Protein AF-A0A0G4AWG6-F1 (afdb_monomer_lite)

Foldseek 3Di:
DDPPPLPFDDDDPPDDTFRQNLLLCLQLCQQQVQFQFDEPPGSPDPPRPLQAAQQLVLLVQLVVVVVVPDPFSFGGSNGDTNVLSVVLCVVVVPDSRDRSHPVVVVVSVVVLLVVLCLVCVLVVVDDLLSSQLSVLVRRLQGFNSDDPPRQFGPPVVVVRGGHPDGPVSSSVSSVSRNDGD

Structure (mmCIF, N/CA/C/O backbone):
data_AF-A0A0G4AWG6-F1
#
_entry.id   AF-A0A0G4AWG6-F1
#
loop_
_atom_site.group_PDB
_atom_site.id
_atom_site.type_symbol
_atom_site.label_atom_id
_atom_site.label_alt_id
_atom_site.label_comp_id
_atom_site.label_asym_id
_atom_site.label_entity_id
_atom_site.label_seq_id
_atom_site.pdbx_PDB_ins_code
_atom_site.Cartn_x
_atom_site.Cartn_y
_atom_site.Cartn_z
_atom_site.occupancy
_atom_site.B_iso_or_equiv
_atom_site.auth_seq_id
_atom_site.auth_comp_id
_atom_site.auth_asym_id
_atom_site.auth_atom_id
_atom_site.pdbx_PDB_model_num
ATOM 1 N N . MET A 1 1 ? -22.325 19.197 -11.270 1.00 32.84 1 MET A N 1
ATOM 2 C CA . MET A 1 1 ? -22.575 18.210 -10.201 1.00 32.84 1 MET A CA 1
ATOM 3 C C . MET A 1 1 ? -21.403 17.245 -10.211 1.00 32.84 1 MET A C 1
ATOM 5 O O . MET A 1 1 ? -21.339 16.394 -11.086 1.00 32.84 1 MET A O 1
ATOM 9 N N . VAL A 1 2 ? -20.393 17.491 -9.375 1.00 29.20 2 VAL A N 1
ATOM 10 C CA . VAL A 1 2 ? -19.188 16.651 -9.330 1.00 29.20 2 VAL A CA 1
ATOM 11 C C . VAL A 1 2 ? -19.571 15.398 -8.559 1.00 29.20 2 VAL A C 1
ATOM 13 O O . VAL A 1 2 ? -19.893 15.486 -7.379 1.00 29.20 2 VAL A O 1
ATOM 16 N N . ILE A 1 3 ? -19.620 14.253 -9.237 1.00 34.78 3 ILE A N 1
ATOM 17 C CA . ILE A 1 3 ? -19.775 12.969 -8.560 1.00 34.78 3 ILE A CA 1
ATOM 18 C C . ILE A 1 3 ? -18.472 12.749 -7.796 1.00 34.78 3 ILE A C 1
ATOM 20 O O . ILE A 1 3 ? -17.443 12.418 -8.381 1.00 34.78 3 ILE A O 1
ATOM 24 N N . VAL A 1 4 ? -18.504 13.020 -6.496 1.00 38.19 4 VAL A N 1
ATOM 25 C CA . VAL A 1 4 ? -17.413 12.694 -5.586 1.00 38.19 4 VAL A CA 1
ATOM 26 C C . VAL A 1 4 ? -17.461 11.179 -5.405 1.00 38.19 4 VAL A C 1
ATOM 28 O O . VAL A 1 4 ? -18.188 10.667 -4.560 1.00 38.19 4 VAL A O 1
ATOM 31 N N . PHE A 1 5 ? -16.739 10.435 -6.244 1.00 44.91 5 PHE A N 1
ATOM 32 C CA . PHE A 1 5 ? -16.447 9.028 -5.973 1.00 44.91 5 PHE A CA 1
ATOM 33 C C . PHE A 1 5 ? -15.425 8.969 -4.830 1.00 44.91 5 PHE A C 1
ATOM 35 O O . PHE A 1 5 ? -14.256 8.660 -5.037 1.00 44.91 5 PHE A O 1
ATOM 42 N N . SER A 1 6 ? -15.850 9.300 -3.609 1.00 56.03 6 SER A N 1
ATOM 43 C CA . SER A 1 6 ? -15.123 8.893 -2.408 1.00 56.03 6 SER A CA 1
ATOM 44 C C . SER A 1 6 ? -15.249 7.378 -2.357 1.00 56.03 6 SER A C 1
ATOM 46 O O . SER A 1 6 ? -16.306 6.880 -1.998 1.00 56.03 6 SER A O 1
ATOM 48 N N . PHE A 1 7 ? -14.235 6.671 -2.859 1.00 58.25 7 PHE A N 1
ATOM 49 C CA . PHE A 1 7 ? -14.204 5.227 -3.112 1.00 58.25 7 PHE A CA 1
ATOM 50 C C . PHE A 1 7 ? -15.087 4.423 -2.144 1.00 58.25 7 PHE A C 1
ATOM 52 O O . PHE A 1 7 ? -14.709 4.181 -0.998 1.00 58.25 7 PHE A O 1
ATOM 59 N N . ILE A 1 8 ? -16.285 4.062 -2.619 1.00 56.94 8 ILE A N 1
ATOM 60 C CA . ILE A 1 8 ? -17.238 3.223 -1.894 1.00 56.94 8 ILE A CA 1
ATOM 61 C C . ILE A 1 8 ? -16.809 1.777 -2.107 1.00 56.94 8 ILE A C 1
ATOM 63 O O . ILE A 1 8 ? -16.794 1.294 -3.242 1.00 56.94 8 ILE A O 1
ATOM 67 N N . LEU A 1 9 ? -16.496 1.073 -1.024 1.00 57.91 9 LEU A N 1
ATOM 68 C CA . LEU A 1 9 ? -16.423 -0.383 -1.056 1.00 57.91 9 LEU A CA 1
ATOM 69 C C . LEU A 1 9 ? -17.841 -0.972 -0.925 1.00 57.91 9 LEU A C 1
ATOM 71 O O . LEU A 1 9 ? -18.673 -0.444 -0.190 1.00 57.91 9 LEU A O 1
ATOM 75 N N . ILE A 1 10 ? -18.113 -2.037 -1.687 1.00 53.16 10 ILE A N 1
ATOM 76 C CA . ILE A 1 10 ? -19.432 -2.669 -1.886 1.00 53.16 10 ILE A CA 1
ATOM 77 C C . ILE A 1 10 ? -20.200 -2.869 -0.566 1.00 53.16 10 ILE A C 1
ATOM 79 O O . ILE A 1 10 ? -19.628 -3.326 0.422 1.00 53.16 10 ILE A O 1
ATOM 83 N N . LYS A 1 11 ? -21.514 -2.582 -0.613 1.00 49.97 11 LYS A N 1
ATOM 84 C CA . LYS A 1 11 ? -22.524 -2.798 0.439 1.00 49.97 11 LYS A CA 1
ATOM 85 C C . LYS A 1 11 ? -22.227 -4.032 1.298 1.00 49.97 11 LYS A C 1
ATOM 87 O O . LYS A 1 11 ? -22.367 -5.163 0.836 1.00 49.97 11 LYS A O 1
ATOM 92 N N . VAL A 1 12 ? -21.903 -3.811 2.567 1.00 47.25 12 VAL A N 1
ATOM 93 C CA . VAL A 1 12 ? -21.943 -4.860 3.591 1.00 47.25 12 VAL A CA 1
ATOM 94 C C . VAL A 1 12 ? -23.348 -4.829 4.196 1.00 47.25 12 VAL A C 1
ATOM 96 O O . VAL A 1 12 ? -23.740 -3.811 4.757 1.00 47.25 12 VAL A O 1
ATOM 99 N N . ASN A 1 13 ? -24.124 -5.901 3.988 1.00 51.62 13 ASN A N 1
ATOM 100 C CA . ASN A 1 13 ? -25.527 -6.063 4.406 1.00 51.62 13 ASN A CA 1
ATOM 101 C C . ASN A 1 13 ? -26.412 -4.820 4.152 1.00 51.62 13 ASN A C 1
ATOM 103 O O . ASN A 1 13 ? -26.694 -3.999 5.020 1.00 51.62 13 ASN A O 1
ATOM 107 N N . ASP A 1 14 ? -26.824 -4.710 2.892 1.00 55.09 14 ASP A N 1
ATOM 108 C CA . ASP A 1 14 ? -27.840 -3.850 2.278 1.00 55.09 14 ASP A CA 1
ATOM 109 C C . ASP A 1 14 ? -27.833 -2.319 2.436 1.00 55.09 14 ASP A C 1
ATOM 111 O O . ASP A 1 14 ? -28.307 -1.691 1.487 1.00 55.09 14 ASP A O 1
ATOM 115 N N . ASN A 1 15 ? -27.242 -1.673 3.456 1.00 54.22 15 ASN A N 1
ATOM 116 C CA . ASN A 1 15 ? -27.431 -0.212 3.641 1.00 54.22 15 ASN A CA 1
ATOM 117 C C . ASN A 1 15 ? -26.235 0.636 4.144 1.00 54.22 15 ASN A C 1
ATOM 119 O O . ASN A 1 15 ? -26.439 1.817 4.418 1.00 54.22 15 ASN A O 1
ATOM 123 N N . LYS A 1 16 ? -24.997 0.124 4.255 1.00 58.88 16 LYS A N 1
ATOM 124 C CA . LYS A 1 16 ? -23.847 0.941 4.715 1.00 58.88 16 LYS A CA 1
ATOM 125 C C . LYS A 1 16 ? -22.837 1.228 3.596 1.00 58.88 16 LYS A C 1
ATOM 127 O O . LYS A 1 16 ? -22.251 0.296 3.047 1.00 58.88 16 LYS A O 1
ATOM 132 N N . ASN A 1 17 ? -22.616 2.509 3.285 1.00 66.94 17 ASN A N 1
ATOM 133 C CA . ASN A 1 17 ? -21.502 2.954 2.441 1.00 66.94 17 ASN A CA 1
ATOM 134 C C . ASN A 1 17 ? -20.217 2.989 3.279 1.00 66.94 17 ASN A C 1
ATOM 136 O O . ASN A 1 17 ? -20.226 3.504 4.396 1.00 66.94 17 ASN A O 1
ATOM 140 N N . ILE A 1 18 ? -19.121 2.447 2.748 1.00 73.19 18 ILE A N 1
ATOM 141 C CA . ILE A 1 18 ? -17.797 2.508 3.379 1.00 73.19 18 ILE A CA 1
ATOM 142 C C . ILE A 1 18 ? -16.921 3.416 2.527 1.00 73.19 18 ILE A C 1
ATOM 144 O O . ILE A 1 18 ? -16.615 3.066 1.388 1.00 73.19 18 ILE A O 1
ATOM 148 N N . TYR A 1 19 ? -16.502 4.549 3.081 1.00 83.94 19 TYR A N 1
ATOM 149 C CA . TYR A 1 19 ? -15.629 5.501 2.403 1.00 83.94 19 TYR A CA 1
ATOM 150 C C . TYR A 1 19 ? -14.175 5.258 2.810 1.00 83.94 19 TYR A C 1
ATOM 152 O O . TYR A 1 19 ? -13.790 5.537 3.940 1.00 83.94 19 TYR A O 1
ATOM 160 N N . THR A 1 20 ? -13.350 4.738 1.899 1.00 90.25 20 THR A N 1
ATOM 161 C CA . THR A 1 20 ? -11.943 4.399 2.205 1.00 90.25 20 THR A CA 1
ATOM 162 C C . THR A 1 20 ? -10.949 5.503 1.847 1.00 90.25 20 THR A C 1
ATOM 164 O O . THR A 1 20 ? -9.749 5.338 2.064 1.00 90.25 20 THR A O 1
ATOM 167 N N . ALA A 1 21 ? -11.420 6.612 1.269 1.00 89.69 21 ALA A N 1
ATOM 168 C CA . ALA A 1 21 ? -10.570 7.653 0.694 1.00 89.69 21 ALA A CA 1
ATOM 169 C C . ALA A 1 21 ? -9.581 8.252 1.712 1.00 89.69 21 ALA A C 1
ATOM 171 O O . ALA A 1 21 ? -8.399 8.374 1.397 1.00 89.69 21 ALA A O 1
ATOM 172 N N . ASP A 1 22 ? -10.032 8.544 2.934 1.00 91.88 22 ASP A N 1
ATOM 173 C CA . ASP A 1 22 ? -9.204 9.167 3.977 1.00 91.88 22 ASP A CA 1
ATOM 174 C C . ASP A 1 22 ? -8.091 8.233 4.475 1.00 91.88 22 ASP A C 1
ATOM 176 O O . ASP A 1 22 ? -6.929 8.641 4.606 1.00 91.88 22 ASP A O 1
ATOM 180 N N . LEU A 1 23 ? -8.421 6.951 4.678 1.00 95.56 23 LEU A N 1
ATOM 181 C CA . LEU A 1 23 ? -7.437 5.932 5.044 1.00 95.56 23 LEU A CA 1
ATOM 182 C C . LEU A 1 23 ? -6.405 5.731 3.936 1.00 95.56 23 LEU A C 1
ATOM 184 O O . LEU A 1 23 ? -5.201 5.732 4.192 1.00 95.56 23 LEU A O 1
ATOM 188 N N . LEU A 1 24 ? -6.862 5.625 2.690 1.00 96.00 24 LEU A N 1
ATOM 189 C CA . LEU A 1 24 ? -5.971 5.498 1.544 1.00 96.00 24 LEU A CA 1
ATOM 190 C C . LEU A 1 24 ? -5.081 6.732 1.359 1.00 96.00 24 LEU A C 1
ATOM 192 O O . LEU A 1 24 ? -3.908 6.574 1.037 1.00 96.00 24 LEU A O 1
ATOM 196 N N . ALA A 1 25 ? -5.594 7.942 1.590 1.00 96.00 25 ALA A N 1
ATOM 197 C CA . ALA A 1 25 ? -4.799 9.167 1.537 1.00 96.00 25 ALA A CA 1
ATOM 198 C C . ALA A 1 25 ? -3.728 9.200 2.637 1.00 96.00 25 ALA A C 1
ATOM 200 O O . ALA A 1 25 ? -2.588 9.582 2.377 1.00 96.00 25 ALA A O 1
ATOM 201 N N . THR A 1 26 ? -4.066 8.737 3.843 1.00 97.38 26 THR A N 1
ATOM 202 C CA . THR A 1 26 ? -3.120 8.619 4.961 1.00 97.38 26 THR A CA 1
ATOM 203 C C . THR A 1 26 ? -1.985 7.647 4.628 1.00 97.38 26 THR A C 1
ATOM 205 O O . THR A 1 26 ? -0.817 7.992 4.795 1.00 97.38 26 THR A O 1
ATOM 208 N N . ILE A 1 27 ? -2.312 6.465 4.094 1.00 98.12 27 ILE A N 1
ATOM 209 C CA . ILE A 1 27 ? -1.324 5.463 3.658 1.00 98.12 27 ILE A CA 1
ATOM 210 C C . ILE A 1 27 ? -0.454 6.026 2.526 1.00 98.12 27 ILE A C 1
ATOM 212 O O . ILE A 1 27 ? 0.772 6.038 2.622 1.00 98.12 27 ILE A O 1
ATOM 216 N N . ALA A 1 28 ? -1.078 6.559 1.474 1.00 97.69 28 ALA A N 1
ATOM 217 C CA . ALA A 1 28 ? -0.383 7.107 0.312 1.00 97.69 28 ALA A CA 1
ATOM 218 C C . ALA A 1 28 ? 0.584 8.239 0.681 1.00 97.69 28 ALA A C 1
ATOM 220 O O . ALA A 1 28 ? 1.677 8.340 0.117 1.00 97.69 28 ALA A O 1
ATOM 221 N N . LYS A 1 29 ? 0.212 9.084 1.651 1.00 97.31 29 LYS A N 1
ATOM 222 C CA . LYS A 1 29 ? 1.057 10.186 2.110 1.00 97.31 29 LYS A CA 1
ATOM 223 C C . LYS A 1 29 ? 2.401 9.691 2.636 1.00 97.31 29 LYS A C 1
ATOM 225 O O . LYS A 1 29 ? 3.424 10.298 2.320 1.00 97.31 29 LYS A O 1
ATOM 230 N N . VAL A 1 30 ? 2.409 8.609 3.412 1.00 97.06 30 VAL A N 1
ATOM 231 C CA . VAL A 1 30 ? 3.637 8.095 4.030 1.00 97.06 30 VAL A CA 1
ATOM 232 C C . VAL A 1 30 ? 4.392 7.090 3.173 1.00 97.06 30 VAL A C 1
ATOM 234 O O . VAL A 1 30 ? 5.614 7.012 3.293 1.00 97.06 30 VAL A O 1
ATOM 237 N N . GLU A 1 31 ? 3.705 6.376 2.285 1.00 96.81 31 GLU A N 1
ATOM 238 C CA . GLU A 1 31 ? 4.323 5.411 1.371 1.00 96.81 31 GLU A CA 1
ATOM 239 C C . GLU A 1 31 ? 4.981 6.096 0.166 1.00 96.81 31 GLU A C 1
ATOM 241 O O . GLU A 1 31 ? 6.115 5.783 -0.193 1.00 96.81 31 GLU A O 1
ATOM 246 N N . SER A 1 32 ? 4.308 7.078 -0.440 1.00 97.50 32 SER A N 1
ATOM 247 C CA . SER A 1 32 ? 4.712 7.640 -1.738 1.00 97.50 32 SER A CA 1
ATOM 248 C C . SER A 1 32 ? 4.621 9.162 -1.840 1.00 97.50 32 SER A C 1
ATOM 250 O O . SER A 1 32 ? 4.859 9.708 -2.914 1.00 97.50 32 SER A O 1
ATOM 252 N N . ASN A 1 33 ? 4.253 9.865 -0.762 1.00 96.38 33 ASN A N 1
ATOM 253 C CA . ASN A 1 33 ? 3.868 11.277 -0.823 1.00 96.38 33 ASN A CA 1
ATOM 254 C C . ASN A 1 33 ? 2.767 11.536 -1.874 1.00 96.38 33 ASN A C 1
ATOM 256 O O . ASN A 1 33 ? 2.818 12.514 -2.617 1.00 96.38 33 ASN A O 1
ATOM 260 N N . ASP A 1 34 ? 1.772 10.646 -1.916 1.00 96.94 34 ASP A N 1
ATOM 261 C CA . ASP A 1 34 ? 0.601 10.721 -2.801 1.00 96.94 34 ASP A CA 1
ATOM 262 C C . ASP A 1 34 ? 0.881 10.518 -4.304 1.00 96.94 34 ASP A C 1
ATOM 264 O O . ASP A 1 34 ? 0.033 10.779 -5.160 1.00 96.94 34 ASP A O 1
ATOM 268 N N . ASN A 1 35 ? 2.071 10.029 -4.655 1.00 98.56 35 ASN A N 1
ATOM 269 C CA . ASN A 1 35 ? 2.508 9.941 -6.041 1.00 98.56 35 ASN A CA 1
ATOM 270 C C . ASN A 1 35 ? 2.223 8.565 -6.670 1.00 98.56 35 ASN A C 1
ATOM 272 O O . ASN A 1 35 ? 2.899 7.577 -6.389 1.00 98.56 35 ASN A O 1
ATOM 276 N N . TYR A 1 36 ? 1.292 8.525 -7.627 1.00 98.75 36 TYR A N 1
ATOM 277 C CA . TYR A 1 36 ? 0.959 7.330 -8.425 1.00 98.75 36 TYR A CA 1
ATOM 278 C C . TYR A 1 36 ? 2.083 6.808 -9.323 1.00 98.75 36 TYR A C 1
ATOM 280 O O . TYR A 1 36 ? 1.964 5.709 -9.863 1.00 98.75 36 TYR A O 1
ATOM 288 N N . ASN A 1 37 ? 3.155 7.578 -9.487 1.00 98.75 37 ASN A N 1
ATOM 289 C CA . ASN A 1 37 ? 4.340 7.185 -10.231 1.00 98.75 37 ASN A CA 1
ATOM 290 C C . ASN A 1 37 ? 5.557 6.944 -9.325 1.00 98.75 37 ASN A C 1
ATOM 292 O O . ASN A 1 37 ? 6.649 6.715 -9.835 1.00 98.75 37 ASN A O 1
ATOM 296 N N . ALA A 1 38 ? 5.416 6.992 -7.998 1.00 98.75 38 ALA A N 1
ATOM 297 C CA . ALA A 1 38 ? 6.524 6.691 -7.096 1.00 98.75 38 ALA A CA 1
ATOM 298 C C . ALA A 1 38 ? 7.062 5.273 -7.316 1.00 98.75 38 ALA A C 1
ATOM 300 O O . ALA A 1 38 ? 6.325 4.360 -7.684 1.00 98.75 38 ALA A O 1
ATOM 301 N N . TYR A 1 39 ? 8.337 5.071 -7.016 1.00 98.56 39 TYR A N 1
ATOM 302 C CA . TYR A 1 39 ? 8.916 3.741 -6.861 1.00 98.56 39 TYR A CA 1
ATOM 303 C C . TYR A 1 39 ? 9.886 3.735 -5.681 1.00 98.56 39 TYR A C 1
ATOM 305 O O . TYR A 1 39 ? 10.244 4.795 -5.155 1.00 98.56 39 TYR A O 1
ATOM 313 N N . PHE A 1 40 ? 10.298 2.546 -5.253 1.00 97.50 40 PHE A N 1
ATOM 314 C CA . PHE A 1 40 ? 11.222 2.372 -4.142 1.00 97.50 40 PHE A CA 1
ATOM 315 C C . PHE A 1 40 ? 12.487 3.232 -4.310 1.00 97.50 40 PHE A C 1
ATOM 317 O O . PHE A 1 40 ? 13.180 3.174 -5.324 1.00 97.50 40 PHE A O 1
ATOM 324 N N . GLY A 1 41 ? 12.784 4.053 -3.301 1.00 95.62 41 GLY A N 1
ATOM 325 C CA . GLY A 1 41 ? 13.914 4.989 -3.320 1.00 95.62 41 GLY A CA 1
ATOM 326 C C . GLY A 1 41 ? 13.652 6.318 -4.043 1.00 95.62 41 GLY A C 1
ATOM 327 O O . GLY A 1 41 ? 14.506 7.199 -3.989 1.00 95.62 41 GLY A O 1
ATOM 328 N N . ASN A 1 42 ? 12.486 6.517 -4.672 1.00 97.50 42 ASN A N 1
ATOM 329 C CA . ASN A 1 42 ? 12.139 7.764 -5.359 1.00 97.50 42 ASN A CA 1
ATOM 330 C C . ASN A 1 42 ? 10.631 8.085 -5.298 1.00 97.50 42 ASN A C 1
ATOM 332 O O . ASN A 1 42 ? 9.888 7.944 -6.275 1.00 97.50 42 ASN A O 1
ATOM 336 N N . ALA A 1 43 ? 10.177 8.581 -4.144 1.00 96.06 43 ALA A N 1
ATOM 337 C CA . ALA A 1 43 ? 8.785 8.996 -3.937 1.00 96.06 43 ALA A CA 1
ATOM 338 C C . ALA A 1 43 ? 8.359 10.181 -4.829 1.00 96.06 43 ALA A C 1
ATOM 340 O O . ALA A 1 43 ? 7.187 10.317 -5.167 1.00 96.06 43 ALA A O 1
ATOM 341 N N . SER A 1 44 ? 9.302 11.019 -5.267 1.00 96.81 44 SER A N 1
ATOM 342 C CA . SER A 1 44 ? 9.034 12.193 -6.112 1.00 96.81 44 SER A CA 1
ATOM 343 C C . SER A 1 44 ? 9.159 11.907 -7.613 1.00 96.81 44 SER A C 1
ATOM 345 O O . SER A 1 44 ? 9.187 12.849 -8.405 1.00 96.81 44 SER A O 1
ATOM 347 N N . ASN A 1 45 ? 9.260 10.636 -8.024 1.00 98.31 45 ASN A N 1
ATOM 348 C CA . ASN A 1 45 ? 9.447 10.281 -9.428 1.00 98.31 45 ASN A CA 1
ATOM 349 C C . ASN A 1 45 ? 8.354 10.879 -10.330 1.00 98.31 45 ASN A C 1
ATOM 351 O O . ASN A 1 45 ? 7.159 10.702 -10.099 1.00 98.31 45 ASN A O 1
ATOM 355 N N . SER A 1 46 ? 8.791 11.523 -11.406 1.00 97.00 46 SER A N 1
ATOM 356 C CA . SER A 1 46 ? 7.941 12.036 -12.482 1.00 97.00 46 SER A CA 1
ATOM 357 C C . SER A 1 46 ? 8.397 11.573 -13.868 1.00 97.00 46 SER A C 1
ATOM 359 O O . SER A 1 46 ? 7.748 11.892 -14.860 1.00 97.00 46 SER A O 1
ATOM 361 N N . GLN A 1 47 ? 9.508 10.832 -13.946 1.00 97.94 47 GLN A N 1
ATOM 362 C CA . GLN A 1 47 ? 10.114 10.406 -15.207 1.00 97.94 47 GLN A CA 1
ATOM 363 C C . GLN A 1 47 ? 9.483 9.110 -15.713 1.00 97.94 47 GLN A C 1
ATOM 365 O O . GLN A 1 47 ? 9.113 9.011 -16.880 1.00 97.94 47 GLN A O 1
ATOM 370 N N . ILE A 1 48 ? 9.333 8.121 -14.828 1.00 98.19 48 ILE A N 1
ATOM 371 C CA . ILE A 1 48 ? 8.684 6.850 -15.164 1.00 98.19 48 ILE A CA 1
ATOM 372 C C . ILE A 1 48 ? 7.182 6.998 -14.933 1.00 98.19 48 ILE A C 1
ATOM 374 O O . ILE A 1 48 ? 6.744 7.165 -13.797 1.00 98.19 48 ILE A O 1
ATOM 378 N N . LEU A 1 49 ? 6.397 6.955 -16.006 1.00 98.50 49 LEU A N 1
ATOM 379 C CA . LEU A 1 49 ? 4.948 7.160 -15.964 1.00 98.50 49 LEU A CA 1
ATOM 380 C C . LEU A 1 49 ? 4.201 5.826 -15.839 1.00 98.50 49 LEU A C 1
ATOM 382 O O . LEU A 1 49 ? 3.527 5.399 -16.776 1.00 98.50 49 LEU A O 1
ATOM 386 N N . PHE A 1 50 ? 4.304 5.175 -14.678 1.00 98.75 50 PHE A N 1
ATOM 387 C CA . PHE A 1 50 ? 3.575 3.938 -14.367 1.00 98.75 50 PHE A CA 1
ATOM 388 C C . PHE A 1 50 ? 2.065 4.057 -14.615 1.00 98.75 50 PHE A C 1
ATOM 390 O O . PHE A 1 50 ? 1.453 3.113 -15.103 1.00 98.75 50 PHE A O 1
ATOM 397 N N . THR A 1 51 ? 1.473 5.235 -14.382 1.00 98.69 51 THR A N 1
ATOM 398 C CA . THR A 1 51 ? 0.047 5.508 -14.647 1.00 98.69 51 THR A CA 1
ATOM 399 C C . THR A 1 51 ? -0.378 5.368 -16.107 1.00 98.69 51 THR A C 1
ATOM 401 O O . THR A 1 51 ? -1.570 5.409 -16.393 1.00 98.69 51 THR A O 1
ATOM 404 N N . SER A 1 52 ? 0.579 5.254 -17.024 1.00 98.62 52 SER A N 1
ATOM 405 C CA . SER A 1 52 ? 0.345 5.098 -18.460 1.00 98.62 52 SER A CA 1
ATOM 406 C C . SER A 1 52 ? 0.787 3.726 -18.979 1.00 98.62 52 SER A C 1
ATOM 408 O O . SER A 1 52 ? 0.682 3.470 -20.176 1.00 98.62 52 SER A O 1
ATOM 410 N N . MET A 1 53 ? 1.302 2.853 -18.109 1.00 98.69 53 MET A N 1
ATOM 411 C CA . MET A 1 53 ? 1.821 1.542 -18.488 1.00 98.69 53 MET A CA 1
ATOM 412 C C . MET A 1 53 ? 0.748 0.459 -18.336 1.00 98.69 53 MET A C 1
ATOM 414 O O . MET A 1 53 ? 0.030 0.448 -17.334 1.00 98.69 53 MET A O 1
ATOM 418 N N . PRO A 1 54 ? 0.655 -0.493 -19.276 1.00 98.75 54 PRO A N 1
ATOM 419 C CA . PRO A 1 54 ? 0.012 -1.777 -19.026 1.00 98.75 54 PRO A CA 1
ATOM 420 C C . PRO A 1 54 ? 0.608 -2.469 -17.794 1.00 98.75 54 PRO A C 1
ATOM 422 O O . PRO A 1 54 ? 1.820 -2.421 -17.583 1.00 98.75 54 PRO A O 1
ATOM 425 N N . ILE A 1 55 ? -0.207 -3.176 -17.008 1.00 98.50 55 ILE A N 1
ATOM 426 C CA . ILE A 1 55 ? 0.267 -3.898 -15.813 1.00 98.50 55 ILE A CA 1
ATOM 427 C C . ILE A 1 55 ? 1.423 -4.851 -16.125 1.00 98.50 55 ILE A C 1
ATOM 429 O O . ILE A 1 55 ? 2.374 -4.918 -15.351 1.00 98.50 55 ILE A O 1
ATOM 433 N N . LYS A 1 56 ? 1.370 -5.578 -17.247 1.00 98.69 56 LYS A N 1
ATOM 434 C CA . LYS A 1 56 ? 2.475 -6.463 -17.659 1.00 98.69 56 LYS A CA 1
ATOM 435 C C . LYS A 1 56 ? 3.817 -5.732 -17.750 1.00 98.69 56 LYS A C 1
ATOM 437 O O . LYS A 1 56 ? 4.837 -6.311 -17.393 1.00 98.69 56 LYS A O 1
ATOM 442 N N . ASP A 1 57 ? 3.807 -4.471 -18.175 1.00 98.88 57 ASP A N 1
ATOM 443 C CA . ASP A 1 57 ? 5.017 -3.670 -18.347 1.00 98.88 57 ASP A CA 1
ATOM 444 C C . ASP A 1 57 ? 5.482 -3.105 -16.998 1.00 98.88 57 ASP A C 1
ATOM 446 O O . ASP A 1 57 ? 6.682 -3.034 -16.745 1.00 98.88 57 ASP A O 1
ATOM 450 N N . VAL A 1 58 ? 4.549 -2.789 -16.089 1.00 98.88 58 VAL A N 1
ATOM 451 C CA . VAL A 1 58 ? 4.871 -2.454 -14.689 1.00 98.88 58 VAL A CA 1
ATOM 452 C C . VAL A 1 58 ? 5.551 -3.635 -13.994 1.00 98.88 58 VAL A C 1
ATOM 454 O O . VAL A 1 58 ? 6.604 -3.456 -13.391 1.00 98.88 58 VAL A O 1
ATOM 457 N N . LEU 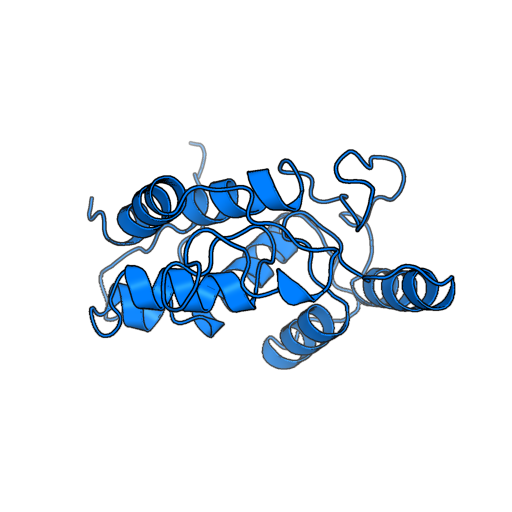A 1 59 ? 4.997 -4.843 -14.122 1.00 98.88 59 LEU A N 1
ATOM 458 C CA . LEU A 1 59 ? 5.574 -6.069 -13.557 1.00 98.88 59 LEU A CA 1
ATOM 459 C C . LEU A 1 59 ? 6.959 -6.371 -14.150 1.00 98.88 59 LEU A C 1
ATOM 461 O O . LEU A 1 59 ? 7.899 -6.655 -13.415 1.00 98.88 59 LEU A O 1
ATOM 465 N N . ALA A 1 60 ? 7.117 -6.240 -15.470 1.00 98.81 60 ALA A N 1
ATOM 466 C CA . ALA A 1 60 ? 8.418 -6.410 -16.117 1.00 98.81 60 ALA A CA 1
ATOM 467 C C . ALA A 1 60 ? 9.448 -5.374 -15.631 1.00 98.81 60 ALA A C 1
ATOM 469 O O . ALA A 1 60 ? 10.616 -5.706 -15.428 1.00 98.81 60 ALA A O 1
ATOM 470 N N . TRP A 1 61 ? 9.021 -4.127 -15.405 1.00 98.75 61 TRP A N 1
ATOM 471 C CA . TRP A 1 61 ? 9.874 -3.098 -14.814 1.00 98.75 61 TRP A CA 1
ATOM 472 C C . TRP A 1 61 ? 10.282 -3.455 -13.381 1.00 98.75 61 TRP A C 1
ATOM 474 O O . TRP A 1 61 ? 11.446 -3.298 -13.024 1.00 98.75 61 TRP A O 1
ATOM 484 N N . GLN A 1 62 ? 9.351 -3.961 -12.567 1.00 98.81 62 GLN A N 1
ATOM 485 C CA . GLN A 1 62 ? 9.623 -4.397 -11.196 1.00 98.81 62 GLN A CA 1
ATOM 486 C C . GLN A 1 62 ? 10.656 -5.531 -11.141 1.00 98.81 62 GLN A C 1
ATOM 488 O O . GLN A 1 62 ? 11.574 -5.473 -10.317 1.00 98.81 62 GLN A O 1
ATOM 493 N N . ASP A 1 63 ? 10.534 -6.516 -12.037 1.00 98.56 63 ASP A N 1
ATOM 494 C CA . ASP A 1 63 ? 11.486 -7.622 -12.179 1.00 98.56 63 ASP A CA 1
ATOM 495 C C . ASP A 1 63 ? 12.896 -7.103 -12.510 1.00 98.56 63 ASP A C 1
ATOM 497 O O . ASP A 1 63 ? 13.864 -7.428 -11.819 1.00 98.56 63 ASP A O 1
ATOM 501 N N . ASP A 1 64 ? 13.019 -6.247 -13.532 1.00 98.62 64 ASP A N 1
ATOM 502 C CA . ASP A 1 64 ? 14.296 -5.646 -13.945 1.00 98.62 64 ASP A CA 1
ATOM 503 C C . ASP A 1 64 ? 14.902 -4.755 -12.847 1.00 98.62 64 ASP A C 1
ATOM 505 O O . ASP A 1 64 ? 16.111 -4.785 -12.597 1.00 98.62 64 ASP A O 1
ATOM 509 N N . PHE A 1 65 ? 14.069 -3.989 -12.141 1.00 98.44 65 PHE A N 1
ATOM 510 C CA . PHE A 1 65 ? 14.514 -3.091 -11.082 1.00 98.44 65 PHE A CA 1
ATOM 511 C C . PHE A 1 65 ? 15.170 -3.851 -9.923 1.00 98.44 65 PHE A C 1
ATOM 513 O O . PHE A 1 65 ? 16.250 -3.464 -9.468 1.00 98.44 65 PHE A O 1
ATOM 520 N N . VAL A 1 66 ? 14.577 -4.961 -9.479 1.00 98.06 66 VAL A N 1
ATOM 521 C CA . VAL A 1 66 ? 15.172 -5.815 -8.436 1.00 98.06 66 VAL A CA 1
ATOM 522 C C . VAL A 1 66 ? 16.359 -6.612 -8.977 1.00 98.06 66 VAL A C 1
ATOM 524 O O . VAL A 1 66 ? 17.364 -6.734 -8.278 1.00 98.06 66 VAL A O 1
ATOM 527 N N . ALA A 1 67 ? 16.317 -7.080 -10.230 1.00 97.94 67 ALA A N 1
ATOM 528 C CA . ALA A 1 67 ? 17.451 -7.761 -10.865 1.00 97.94 67 ALA A CA 1
ATOM 529 C C . ALA A 1 67 ? 18.716 -6.882 -10.936 1.00 97.94 67 ALA A C 1
ATOM 531 O O . ALA A 1 67 ? 19.834 -7.395 -10.899 1.00 97.94 67 ALA A O 1
ATOM 532 N N . LYS A 1 68 ? 18.554 -5.553 -10.962 1.00 97.81 68 LYS A N 1
ATOM 533 C CA . LYS A 1 68 ? 19.643 -4.564 -10.857 1.00 97.81 68 LYS A CA 1
ATOM 534 C C . LYS A 1 68 ? 20.183 -4.358 -9.434 1.00 97.81 68 LYS A C 1
ATOM 536 O O . LYS A 1 68 ? 21.058 -3.519 -9.238 1.00 97.81 68 LYS A O 1
ATOM 541 N N . GLY A 1 69 ? 19.691 -5.110 -8.450 1.00 97.25 69 GLY A N 1
ATOM 542 C CA . GLY A 1 69 ? 20.172 -5.097 -7.066 1.00 97.25 69 GLY A CA 1
ATOM 543 C C . GLY A 1 69 ? 19.416 -4.155 -6.125 1.00 97.25 69 GLY A C 1
ATOM 544 O O . GLY A 1 69 ? 19.885 -3.915 -5.014 1.00 97.25 69 GLY A O 1
ATOM 545 N N . ASN A 1 70 ? 18.263 -3.612 -6.531 1.00 97.44 70 ASN A N 1
ATOM 546 C CA . ASN A 1 70 ? 17.437 -2.803 -5.634 1.00 97.44 70 ASN A CA 1
ATOM 547 C C . ASN A 1 70 ? 16.709 -3.687 -4.612 1.00 97.44 70 ASN A C 1
ATOM 549 O O . ASN A 1 70 ? 16.192 -4.750 -4.949 1.00 97.44 70 ASN A O 1
ATOM 553 N N . ALA A 1 71 ? 16.631 -3.222 -3.364 1.00 95.50 71 ALA A N 1
ATOM 554 C CA . ALA A 1 71 ? 16.116 -4.011 -2.242 1.00 95.50 71 ALA A CA 1
ATOM 555 C C . ALA A 1 71 ? 14.598 -4.279 -2.285 1.00 95.50 71 ALA A C 1
ATOM 557 O O . ALA A 1 71 ? 14.110 -5.151 -1.571 1.00 95.50 71 ALA A O 1
ATOM 558 N N . SER A 1 72 ? 13.841 -3.528 -3.087 1.00 96.69 72 SER A N 1
ATOM 559 C CA . SER A 1 72 ? 12.392 -3.677 -3.212 1.00 96.69 72 SER A CA 1
ATOM 560 C C . SER A 1 72 ? 11.920 -3.283 -4.606 1.00 96.69 72 SER A C 1
ATOM 562 O O . SER A 1 72 ? 12.472 -2.378 -5.230 1.00 96.69 72 SER A O 1
ATOM 564 N N . SER A 1 73 ? 10.866 -3.950 -5.071 1.00 98.12 73 SER A N 1
ATOM 565 C CA . SER A 1 73 ? 10.164 -3.660 -6.322 1.00 98.12 73 SER A CA 1
ATOM 566 C C . SER A 1 73 ? 9.007 -2.675 -6.152 1.00 98.12 73 SER A C 1
ATOM 568 O O . SER A 1 73 ? 8.218 -2.522 -7.074 1.00 98.12 73 SER A O 1
ATOM 570 N N . ALA A 1 74 ? 8.837 -2.034 -4.994 1.00 98.50 74 ALA A N 1
ATOM 571 C CA . ALA A 1 74 ? 7.648 -1.227 -4.721 1.00 98.50 74 ALA A CA 1
ATOM 572 C C . ALA A 1 74 ? 7.415 -0.104 -5.755 1.00 98.50 74 ALA A C 1
ATOM 574 O O . ALA A 1 74 ? 8.322 0.678 -6.046 1.00 98.50 74 ALA A O 1
ATOM 575 N N . VAL A 1 75 ? 6.188 -0.005 -6.281 1.00 98.81 75 VAL A N 1
ATOM 576 C CA . VAL A 1 75 ? 5.760 1.037 -7.235 1.00 98.81 75 VAL A CA 1
ATOM 577 C C . VAL A 1 75 ? 4.371 1.590 -6.923 1.00 98.81 75 VAL A C 1
ATOM 579 O O . VAL A 1 75 ? 3.543 0.961 -6.261 1.00 98.81 75 VAL A O 1
ATOM 582 N N . GLY A 1 76 ? 4.096 2.772 -7.459 1.00 98.69 76 GLY A N 1
ATOM 583 C CA . GLY A 1 76 ? 2.806 3.434 -7.389 1.00 98.69 76 GLY A CA 1
ATOM 584 C C . GLY A 1 76 ? 2.524 4.110 -6.052 1.00 98.69 76 GLY A C 1
ATOM 585 O O . GLY A 1 76 ? 3.329 4.091 -5.111 1.00 98.69 76 GLY A O 1
ATOM 586 N N . ARG A 1 77 ? 1.321 4.688 -5.969 1.00 98.62 77 ARG A N 1
ATOM 587 C CA . ARG A 1 77 ? 0.857 5.492 -4.829 1.00 98.62 77 ARG A CA 1
ATOM 588 C C . ARG A 1 77 ? 0.860 4.717 -3.512 1.00 98.62 77 ARG A C 1
ATOM 590 O O . ARG A 1 77 ? 1.040 5.304 -2.447 1.00 98.62 77 ARG A O 1
ATOM 597 N N . TYR A 1 78 ? 0.694 3.404 -3.598 1.00 98.62 78 TYR A N 1
ATOM 598 C CA . TYR A 1 78 ? 0.584 2.506 -2.452 1.00 98.62 78 TYR A CA 1
ATOM 599 C C . TYR A 1 78 ? 1.745 1.515 -2.342 1.00 98.62 78 TYR A C 1
ATOM 601 O O . TYR A 1 78 ? 1.623 0.549 -1.596 1.00 98.62 78 TYR A O 1
ATOM 609 N N . GLN A 1 79 ? 2.842 1.750 -3.081 1.00 98.56 79 GLN A N 1
ATOM 610 C CA . GLN A 1 79 ? 4.091 0.982 -2.993 1.00 98.56 79 GLN A CA 1
ATOM 611 C C . GLN A 1 79 ? 3.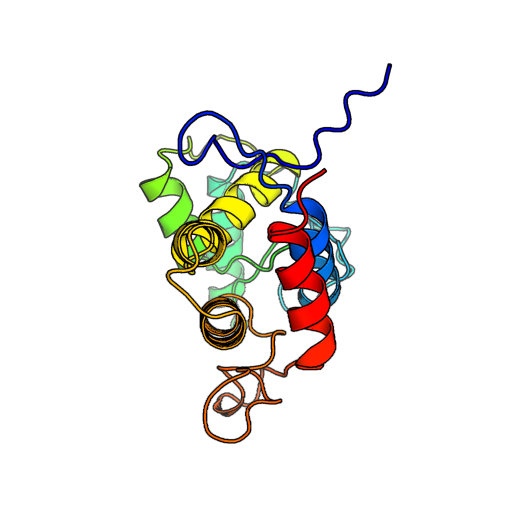889 -0.541 -3.143 1.00 98.56 79 GLN A C 1
ATOM 613 O O . GLN A 1 79 ? 4.426 -1.343 -2.383 1.00 98.56 79 GLN A O 1
ATOM 618 N N . PHE A 1 80 ? 3.130 -0.956 -4.161 1.00 98.69 80 PHE A N 1
ATOM 619 C CA . PHE A 1 80 ? 2.899 -2.370 -4.458 1.00 98.69 80 PHE A CA 1
ATOM 620 C C . PHE A 1 80 ? 4.212 -3.047 -4.852 1.00 98.69 80 PHE A C 1
ATOM 622 O O . PHE A 1 80 ? 4.813 -2.672 -5.857 1.00 98.69 80 PHE A O 1
ATOM 629 N N . VAL A 1 81 ? 4.645 -4.057 -4.100 1.00 98.38 81 VAL A N 1
ATOM 630 C CA . VAL A 1 81 ? 5.741 -4.946 -4.515 1.00 98.38 81 VAL A CA 1
ATOM 631 C C . VAL A 1 81 ? 5.248 -5.967 -5.542 1.00 98.38 81 VAL A C 1
ATOM 633 O O . VAL A 1 81 ? 4.057 -6.283 -5.586 1.00 98.38 81 VAL A O 1
ATOM 636 N N . ASP A 1 82 ? 6.166 -6.491 -6.354 1.00 98.25 82 ASP A N 1
ATOM 637 C CA . ASP A 1 82 ? 5.879 -7.391 -7.483 1.00 98.25 82 ASP A CA 1
ATOM 638 C C . ASP A 1 82 ? 4.947 -8.554 -7.098 1.00 98.25 82 ASP A C 1
ATOM 640 O O . ASP A 1 82 ? 3.878 -8.738 -7.685 1.00 98.25 82 ASP A O 1
ATOM 644 N N . SER A 1 83 ? 5.294 -9.293 -6.040 1.00 98.06 83 SER A N 1
ATOM 645 C CA . SER A 1 83 ? 4.527 -10.459 -5.591 1.00 98.06 83 SER A CA 1
ATOM 646 C C . SER A 1 83 ? 3.099 -10.097 -5.168 1.00 98.06 83 SER A C 1
ATOM 648 O O . SER A 1 83 ? 2.146 -10.803 -5.516 1.00 98.06 83 SER A O 1
ATOM 650 N N . THR A 1 84 ? 2.926 -8.967 -4.477 1.00 98.38 84 THR A N 1
ATOM 651 C CA . THR A 1 84 ? 1.611 -8.434 -4.106 1.00 98.38 84 THR A CA 1
ATOM 652 C C . THR A 1 84 ? 0.807 -8.051 -5.346 1.00 98.38 84 THR A C 1
ATOM 654 O O . THR A 1 84 ? -0.365 -8.432 -5.444 1.00 98.38 84 THR A O 1
ATOM 657 N N . LEU A 1 85 ? 1.415 -7.339 -6.304 1.00 98.69 85 LEU A N 1
ATOM 658 C CA . LEU A 1 85 ? 0.735 -6.902 -7.523 1.00 98.69 85 LEU A CA 1
ATOM 659 C C . LEU A 1 85 ? 0.293 -8.100 -8.376 1.00 98.69 85 LEU A C 1
ATOM 661 O O . LEU A 1 85 ? -0.878 -8.173 -8.749 1.00 98.69 85 LEU A O 1
ATOM 665 N N . ARG A 1 86 ? 1.162 -9.097 -8.599 1.00 98.62 86 ARG A N 1
ATOM 666 C CA . ARG A 1 86 ? 0.801 -10.347 -9.304 1.00 98.62 86 ARG A CA 1
ATOM 667 C C . ARG A 1 86 ? -0.346 -11.086 -8.624 1.00 98.62 86 ARG A C 1
ATOM 669 O O . ARG A 1 86 ? -1.268 -11.563 -9.295 1.00 98.62 86 ARG A O 1
ATOM 676 N N . GLY A 1 87 ? -0.308 -11.161 -7.293 1.00 98.38 87 GLY A N 1
ATOM 677 C CA . GLY A 1 87 ? -1.366 -11.772 -6.495 1.00 98.38 87 GLY A CA 1
ATOM 678 C C . GLY A 1 87 ? -2.713 -11.078 -6.703 1.00 98.38 87 GLY A C 1
ATOM 679 O O . GLY A 1 87 ? -3.714 -11.747 -6.952 1.00 98.38 87 GLY A O 1
ATOM 680 N N . LEU A 1 88 ? -2.741 -9.742 -6.670 1.00 98.25 88 LEU A N 1
ATOM 681 C CA . LEU A 1 88 ? -3.956 -8.960 -6.913 1.00 98.25 88 LEU A CA 1
ATOM 682 C C . LEU A 1 88 ? -4.477 -9.101 -8.348 1.00 98.25 88 LEU A C 1
ATOM 684 O O . LEU A 1 88 ? -5.678 -9.290 -8.536 1.00 98.25 88 LEU A O 1
ATOM 688 N N . VAL A 1 89 ? -3.594 -9.052 -9.348 1.00 98.12 89 VAL A N 1
ATOM 689 C CA . VAL A 1 89 ? -3.949 -9.232 -10.768 1.00 98.12 89 VAL A CA 1
ATOM 690 C C . VAL A 1 89 ? -4.634 -10.576 -10.984 1.00 98.12 89 VAL A C 1
ATOM 692 O O . VAL A 1 89 ? -5.693 -10.641 -11.610 1.00 98.12 89 VAL A O 1
ATOM 695 N N . THR A 1 90 ? -4.078 -11.634 -10.393 1.00 98.06 90 THR A N 1
ATOM 696 C CA . THR A 1 90 ? -4.639 -12.988 -10.455 1.00 98.06 90 THR A CA 1
ATOM 697 C C . THR A 1 90 ? -5.974 -13.072 -9.715 1.00 98.06 90 THR A C 1
ATOM 699 O O . THR A 1 90 ? -6.972 -13.516 -10.282 1.00 98.06 90 THR A O 1
ATOM 702 N N . GLN A 1 91 ? -6.015 -12.608 -8.462 1.00 96.06 91 GLN A N 1
ATOM 703 C CA . GLN A 1 91 ? -7.198 -12.658 -7.598 1.00 96.06 91 GLN A CA 1
ATOM 704 C C . GLN A 1 91 ? -8.393 -11.923 -8.220 1.00 96.06 91 GLN A C 1
ATOM 706 O O . GLN A 1 91 ? -9.520 -12.414 -8.174 1.00 96.06 91 GLN A O 1
ATOM 711 N N . LEU A 1 92 ? -8.151 -10.748 -8.804 1.00 95.62 92 LEU A N 1
ATOM 712 C CA . LEU A 1 92 ? -9.184 -9.877 -9.361 1.00 95.62 92 LEU A CA 1
ATOM 713 C C . LEU A 1 92 ? -9.416 -10.094 -10.863 1.00 95.62 92 LEU A C 1
ATOM 715 O O . LEU A 1 92 ? -10.234 -9.383 -11.446 1.00 95.62 92 LEU A O 1
ATOM 719 N N . LYS A 1 93 ? -8.721 -11.063 -11.479 1.00 97.94 93 LYS A N 1
ATOM 720 C CA . LYS A 1 93 ? -8.789 -11.379 -12.917 1.00 97.94 93 LYS A CA 1
ATOM 721 C C . LYS A 1 93 ? -8.595 -10.140 -13.797 1.00 97.94 93 LYS A C 1
ATOM 723 O O . LYS A 1 93 ? -9.346 -9.914 -14.745 1.00 97.94 93 LYS A O 1
ATOM 728 N N . ILE A 1 94 ? -7.619 -9.309 -13.444 1.00 97.25 94 ILE A N 1
ATOM 729 C CA . ILE A 1 94 ? -7.310 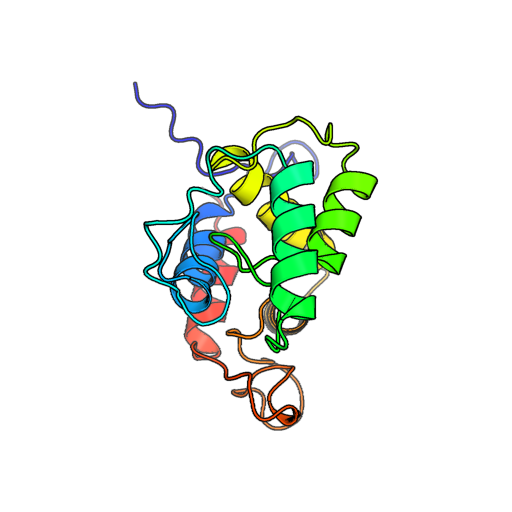-8.091 -14.195 1.00 97.25 94 ILE A CA 1
ATOM 730 C C . ILE A 1 94 ? -6.585 -8.486 -15.485 1.00 97.25 94 ILE A C 1
ATOM 732 O O . ILE A 1 94 ? -5.647 -9.282 -15.452 1.00 97.25 94 ILE A O 1
ATOM 736 N N . ASP A 1 95 ? -7.021 -7.933 -16.620 1.00 98.06 95 ASP A N 1
ATOM 737 C CA . ASP A 1 95 ? -6.302 -8.077 -17.888 1.00 98.06 95 ASP A CA 1
ATOM 738 C C . ASP A 1 95 ? -4.896 -7.489 -17.731 1.00 98.06 95 ASP A C 1
ATOM 740 O O . ASP A 1 95 ? -4.733 -6.353 -17.291 1.00 98.06 95 ASP A O 1
ATOM 744 N N . GLN A 1 96 ? -3.868 -8.245 -18.107 1.00 96.44 96 GLN A N 1
ATOM 745 C CA . GLN A 1 96 ? -2.486 -7.779 -18.023 1.00 96.44 96 GLN A CA 1
ATOM 746 C C . GLN A 1 96 ? -2.206 -6.562 -18.925 1.00 96.44 96 GLN A C 1
ATOM 748 O O . GLN A 1 96 ? -1.232 -5.844 -18.698 1.00 96.44 96 GLN A O 1
ATOM 753 N N . ASN A 1 97 ? -3.050 -6.315 -19.933 1.00 98.44 97 ASN A N 1
ATOM 754 C CA . ASN A 1 97 ? -3.002 -5.120 -20.775 1.00 98.44 97 ASN A CA 1
ATOM 755 C C . ASN A 1 97 ? -3.758 -3.921 -20.179 1.00 98.44 97 ASN A C 1
ATOM 757 O O . ASN A 1 97 ? -3.701 -2.835 -20.754 1.00 98.44 97 ASN A O 1
ATOM 761 N N . ALA A 1 98 ? -4.467 -4.091 -19.057 1.00 98.50 98 ALA A N 1
ATOM 762 C CA . ALA A 1 98 ? -5.098 -2.975 -18.366 1.00 98.50 98 ALA A CA 1
ATOM 763 C C . ALA A 1 98 ? -4.032 -1.974 -17.906 1.00 98.50 98 ALA A C 1
ATOM 765 O O . ALA A 1 98 ? -2.968 -2.358 -17.413 1.00 98.50 98 ALA A O 1
ATOM 766 N N . ILE A 1 99 ? -4.328 -0.688 -18.081 1.00 98.69 99 ILE A N 1
ATOM 767 C CA . ILE A 1 99 ? -3.418 0.393 -17.708 1.00 98.69 99 ILE A CA 1
ATOM 768 C C . ILE A 1 99 ? -3.396 0.525 -16.187 1.00 98.69 99 ILE A C 1
ATOM 770 O O . ILE A 1 99 ? -4.448 0.583 -15.554 1.00 98.69 99 ILE A O 1
ATOM 774 N N . PHE A 1 100 ? -2.200 0.606 -15.604 1.00 98.69 100 PHE A N 1
ATOM 775 C CA . PHE A 1 100 ? -1.956 0.806 -14.174 1.00 98.69 100 PHE A CA 1
ATOM 776 C C . PHE A 1 100 ? -2.203 2.263 -13.737 1.00 98.69 100 PHE A C 1
ATOM 778 O O . PHE A 1 100 ? -1.401 2.893 -13.043 1.00 98.69 100 PHE A O 1
ATOM 785 N N . ASP A 1 101 ? -3.332 2.810 -14.186 1.00 98.56 101 ASP A N 1
ATOM 786 C CA . ASP A 1 101 ? -3.769 4.177 -13.947 1.00 98.56 101 ASP A CA 1
ATOM 787 C C . ASP A 1 101 ? -4.185 4.417 -12.485 1.00 98.56 101 ASP A C 1
ATOM 789 O O . ASP A 1 101 ? -4.166 3.523 -11.633 1.00 98.56 101 ASP A O 1
ATOM 793 N N . LYS A 1 102 ? -4.536 5.670 -12.170 1.00 97.69 102 LYS A N 1
ATOM 794 C CA . LYS A 1 102 ? -4.892 6.065 -10.799 1.00 97.69 102 LYS A CA 1
ATOM 795 C C . LYS A 1 102 ? -6.100 5.276 -10.263 1.00 97.69 102 LYS A C 1
ATOM 797 O O . LYS A 1 102 ? -5.957 4.669 -9.202 1.00 97.69 102 LYS A O 1
ATOM 802 N N . PRO A 1 103 ? -7.240 5.190 -10.986 1.00 96.25 103 PRO A N 1
ATOM 803 C CA . PRO A 1 103 ? -8.378 4.388 -10.536 1.00 96.25 103 PRO A CA 1
ATOM 804 C C . PRO A 1 103 ? -8.044 2.914 -10.290 1.00 96.25 103 PRO A C 1
ATOM 806 O O . PRO A 1 103 ? -8.556 2.325 -9.334 1.00 96.25 103 PRO A O 1
ATOM 809 N N . LEU A 1 104 ? -7.196 2.300 -11.122 1.00 96.62 104 LEU A N 1
ATOM 810 C CA . LEU A 1 104 ? -6.806 0.910 -10.921 1.00 96.62 104 LEU A CA 1
ATOM 811 C C . LEU A 1 104 ? -5.932 0.738 -9.677 1.00 96.62 104 LEU A C 1
ATOM 813 O O . LEU A 1 104 ? -6.171 -0.188 -8.903 1.00 96.62 104 LEU A O 1
ATOM 817 N N . GLN A 1 105 ? -4.971 1.634 -9.443 1.00 98.50 105 GLN A N 1
ATOM 818 C CA . GLN A 1 105 ? -4.167 1.628 -8.217 1.00 98.50 105 GLN A CA 1
ATOM 819 C C . GLN A 1 105 ? -5.039 1.779 -6.964 1.00 98.50 105 GLN A C 1
ATOM 821 O O . GLN A 1 105 ? -4.871 1.015 -6.014 1.00 98.50 105 GLN A O 1
ATOM 826 N N . ASP A 1 106 ? -6.013 2.691 -6.974 1.00 97.06 106 ASP A N 1
ATOM 827 C CA . ASP A 1 106 ? -6.940 2.879 -5.852 1.00 97.06 106 ASP A CA 1
ATOM 828 C C . ASP A 1 106 ? -7.790 1.621 -5.613 1.00 97.06 106 ASP A C 1
ATOM 830 O O . ASP A 1 106 ? -7.916 1.150 -4.480 1.00 97.06 106 ASP A O 1
ATOM 834 N N . LYS A 1 107 ? -8.304 0.994 -6.681 1.00 95.19 107 LYS A N 1
ATOM 835 C CA . LYS A 1 107 ? -9.044 -0.278 -6.600 1.00 95.19 107 LYS A CA 1
ATOM 836 C C . LYS A 1 107 ? -8.194 -1.407 -6.008 1.00 95.19 107 LYS A C 1
ATOM 838 O O . LYS A 1 107 ? -8.685 -2.184 -5.187 1.00 95.19 107 LYS A O 1
ATOM 843 N N . LEU A 1 108 ? -6.934 -1.514 -6.425 1.00 96.94 108 LEU A N 1
ATOM 844 C CA . LEU A 1 108 ? -5.987 -2.505 -5.913 1.00 96.94 108 LEU A CA 1
ATOM 845 C C . LEU A 1 108 ? -5.692 -2.279 -4.425 1.00 96.94 108 LEU A C 1
ATOM 847 O O . LEU A 1 108 ? -5.664 -3.239 -3.657 1.00 96.94 108 LEU A O 1
ATOM 851 N N . ALA A 1 109 ? -5.544 -1.024 -3.998 1.00 97.56 109 ALA A N 1
ATOM 852 C CA . ALA A 1 109 ? -5.331 -0.686 -2.595 1.00 97.56 109 ALA A CA 1
ATOM 853 C C . ALA A 1 109 ? -6.556 -1.001 -1.725 1.00 97.56 109 ALA A C 1
ATOM 855 O O . ALA A 1 109 ? -6.406 -1.542 -0.632 1.00 97.56 109 ALA A O 1
ATOM 856 N N . VAL A 1 110 ? -7.776 -0.762 -2.221 1.00 95.56 110 VAL A N 1
ATOM 857 C CA . VAL A 1 110 ? -9.007 -1.193 -1.536 1.00 95.56 110 VAL A CA 1
ATOM 858 C C . VAL A 1 110 ? -9.042 -2.715 -1.359 1.00 95.56 110 VAL A C 1
ATOM 860 O O . VAL A 1 110 ? -9.365 -3.194 -0.274 1.00 95.56 110 VAL A O 1
ATOM 863 N N . ALA A 1 111 ? -8.653 -3.488 -2.376 1.00 95.25 111 ALA A N 1
ATOM 864 C CA . ALA A 1 111 ? -8.578 -4.946 -2.258 1.00 95.25 111 ALA A CA 1
ATOM 865 C C . ALA A 1 111 ? -7.542 -5.406 -1.210 1.00 95.25 111 ALA A C 1
ATOM 867 O O . ALA A 1 111 ? -7.737 -6.432 -0.555 1.00 95.25 111 ALA A O 1
ATOM 868 N N . LEU A 1 112 ? -6.464 -4.642 -1.004 1.00 97.81 112 LEU A N 1
ATOM 869 C CA . LEU A 1 112 ? -5.525 -4.878 0.096 1.00 97.81 112 LEU A CA 1
ATOM 870 C C . LEU A 1 112 ? -6.124 -4.540 1.463 1.00 97.81 112 LEU A C 1
ATOM 872 O O . LEU A 1 112 ? -5.934 -5.309 2.403 1.00 97.81 112 LEU A O 1
ATOM 876 N N . LEU A 1 113 ? -6.901 -3.459 1.583 1.00 97.06 113 LEU A N 1
ATOM 877 C CA . LEU A 1 113 ? -7.644 -3.177 2.816 1.00 97.06 113 LEU A CA 1
ATOM 878 C C . LEU A 1 113 ? -8.598 -4.332 3.158 1.00 97.06 113 LEU A C 1
ATOM 880 O O . LEU A 1 113 ? -8.619 -4.790 4.301 1.00 97.06 113 LEU A O 1
ATOM 884 N N . GLU A 1 114 ? -9.341 -4.851 2.173 1.00 94.62 114 GLU A N 1
ATOM 885 C CA . GLU A 1 114 ? -10.195 -6.034 2.350 1.00 94.62 114 GLU A CA 1
ATOM 886 C C . GLU A 1 114 ? -9.392 -7.247 2.820 1.00 94.62 114 GLU A C 1
ATOM 888 O O . GLU A 1 114 ? -9.752 -7.867 3.817 1.00 94.62 114 GLU A O 1
ATOM 893 N N . ARG A 1 115 ? -8.258 -7.537 2.170 1.00 96.50 115 ARG A N 1
ATOM 894 C CA . ARG A 1 115 ? -7.348 -8.626 2.560 1.00 96.50 115 ARG A CA 1
ATOM 895 C C . ARG A 1 115 ? -6.856 -8.501 4.005 1.00 96.50 115 ARG A C 1
ATOM 897 O O . ARG A 1 115 ? -6.596 -9.518 4.644 1.00 96.50 115 ARG A O 1
ATOM 904 N N . ARG A 1 116 ? -6.700 -7.277 4.519 1.00 97.88 116 ARG A N 1
ATOM 905 C CA . ARG A 1 116 ? -6.231 -6.998 5.888 1.00 97.88 116 ARG A CA 1
ATOM 906 C C . ARG A 1 116 ? -7.348 -6.870 6.923 1.00 97.88 116 ARG A C 1
ATOM 908 O O . ARG A 1 116 ? -7.052 -6.623 8.090 1.00 97.88 116 ARG A O 1
ATOM 915 N N . GLY A 1 117 ? -8.594 -7.119 6.531 1.00 96.12 117 GLY A N 1
ATOM 916 C CA . GLY A 1 117 ? -9.713 -7.242 7.458 1.00 96.12 117 GLY A CA 1
ATOM 917 C C . GLY A 1 117 ? -10.631 -6.024 7.507 1.00 96.12 117 GLY A C 1
ATOM 918 O O . GLY A 1 117 ? -11.271 -5.786 8.529 1.00 96.12 117 GLY A O 1
ATOM 919 N N . LEU A 1 118 ? -10.691 -5.216 6.442 1.00 93.81 118 LEU A N 1
ATOM 920 C CA . LEU A 1 118 ? -11.558 -4.033 6.402 1.00 93.81 118 LEU A CA 1
ATOM 921 C C . LEU A 1 118 ? -13.020 -4.386 6.701 1.00 93.81 118 LEU A C 1
ATOM 923 O O . LEU A 1 118 ? -13.664 -3.688 7.479 1.00 93.81 118 LEU A O 1
ATOM 927 N N . ARG A 1 119 ? -13.550 -5.474 6.130 1.00 89.75 119 ARG A N 1
ATOM 928 C CA . ARG A 1 119 ? -14.951 -5.868 6.356 1.00 89.75 119 ARG A CA 1
ATOM 929 C C . ARG A 1 119 ? -15.178 -6.321 7.791 1.00 89.75 119 ARG A C 1
ATOM 931 O O . ARG A 1 119 ? -16.146 -5.907 8.411 1.00 89.75 119 ARG A O 1
ATOM 938 N N . GLU A 1 120 ? -14.264 -7.102 8.343 1.00 92.38 120 GLU A N 1
ATOM 939 C CA . GLU A 1 120 ? -14.291 -7.561 9.726 1.00 92.38 120 GLU A CA 1
ATOM 940 C C . GLU A 1 120 ? -14.185 -6.386 10.702 1.00 92.38 120 GLU A C 1
ATOM 942 O O . GLU A 1 120 ? -14.884 -6.363 11.715 1.00 92.38 120 GLU A O 1
ATOM 947 N N . TYR A 1 121 ? -13.375 -5.374 10.384 1.00 93.81 121 TYR A N 1
ATOM 948 C CA . TYR A 1 121 ? -13.359 -4.126 11.134 1.00 93.81 121 TYR A CA 1
ATOM 949 C C . TYR A 1 121 ? -14.702 -3.396 11.007 1.00 93.81 121 TYR A C 1
ATOM 951 O O . TYR A 1 121 ? -15.276 -3.019 12.021 1.00 93.81 121 TYR A O 1
ATOM 959 N N . ILE A 1 122 ? -15.287 -3.225 9.822 1.00 90.00 122 ILE A N 1
ATOM 960 C CA . ILE A 1 122 ? -16.608 -2.578 9.703 1.00 90.00 122 ILE A CA 1
ATOM 961 C C . ILE A 1 122 ? -17.703 -3.335 10.471 1.00 90.00 122 ILE A C 1
ATOM 963 O O . ILE A 1 122 ? -18.508 -2.703 11.156 1.00 90.00 122 ILE A O 1
ATOM 967 N N . ASP A 1 123 ? -17.668 -4.665 10.432 1.00 88.75 123 ASP A N 1
ATOM 968 C CA . ASP A 1 123 ? -18.590 -5.579 11.117 1.00 88.75 123 ASP A CA 1
ATOM 969 C C . ASP A 1 123 ? -18.332 -5.709 12.622 1.00 88.75 123 ASP A C 1
ATOM 971 O O . ASP A 1 123 ? -18.970 -6.523 13.289 1.00 88.75 123 ASP A O 1
ATOM 975 N N . THR A 1 124 ? -17.390 -4.945 13.183 1.00 91.69 124 THR A N 1
ATOM 976 C CA . THR A 1 124 ? -17.009 -4.995 14.608 1.00 91.69 124 THR A CA 1
ATOM 977 C C . THR A 1 124 ? -16.457 -6.347 15.083 1.00 91.69 124 THR A C 1
ATOM 979 O O . THR A 1 124 ? -16.415 -6.617 16.279 1.00 91.69 124 THR A O 1
ATOM 982 N N . LYS A 1 125 ? -15.972 -7.179 14.153 1.00 95.19 125 LYS A N 1
ATOM 983 C CA . LYS A 1 125 ? -15.298 -8.466 14.413 1.00 95.19 125 LYS A CA 1
ATOM 984 C C . LYS A 1 125 ? -13.790 -8.318 14.632 1.00 95.19 125 LYS A C 1
ATOM 986 O O . LYS A 1 125 ? -13.179 -9.218 15.193 1.00 95.19 125 LYS A O 1
ATOM 991 N N . LEU A 1 126 ? -13.205 -7.204 14.188 1.00 96.31 126 LEU A N 1
ATOM 992 C CA . LEU A 1 126 ? -11.842 -6.784 14.525 1.00 96.31 126 LEU A CA 1
ATOM 993 C C . LEU A 1 126 ? -11.868 -5.479 15.326 1.00 96.31 126 LEU A C 1
ATOM 995 O O . LEU A 1 126 ? -12.627 -4.549 15.014 1.00 96.31 126 LEU A O 1
ATOM 999 N N . SER A 1 127 ? -10.998 -5.391 16.331 1.00 96.81 127 SER A N 1
ATOM 1000 C CA . SER A 1 127 ? -10.666 -4.122 16.978 1.00 96.81 127 SER A CA 1
ATOM 1001 C C . SER A 1 127 ? -9.902 -3.200 16.019 1.00 96.81 127 SER A C 1
ATOM 1003 O O . SER A 1 127 ? -9.387 -3.615 14.976 1.00 96.81 127 SER A O 1
ATOM 1005 N N . ARG A 1 128 ? -9.830 -1.912 16.365 1.00 97.19 128 ARG A N 1
ATOM 1006 C CA . ARG A 1 128 ? -9.060 -0.924 15.597 1.00 97.19 128 ARG A C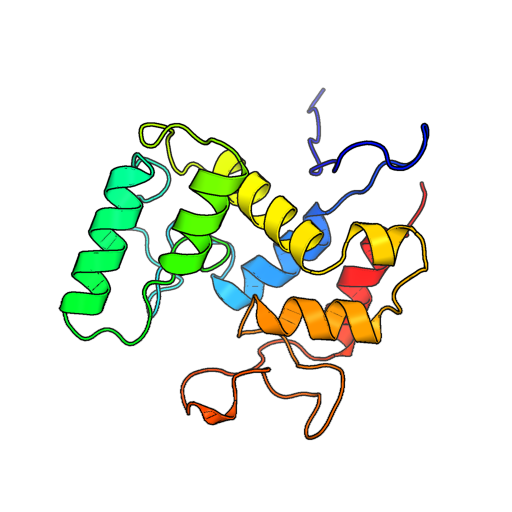A 1
ATOM 1007 C C . ARG A 1 128 ? -7.567 -1.239 15.645 1.00 97.19 128 ARG A C 1
ATOM 1009 O O . ARG A 1 128 ? -6.881 -1.114 14.637 1.00 97.19 128 ARG A O 1
ATOM 1016 N N . GLU A 1 129 ? -7.092 -1.669 16.806 1.00 98.06 129 GLU A N 1
ATOM 1017 C CA . GLU A 1 129 ? -5.720 -2.063 17.093 1.00 98.06 129 GLU A CA 1
ATOM 1018 C C . GLU A 1 129 ? -5.313 -3.267 16.228 1.00 98.06 129 GLU A C 1
ATOM 1020 O O . GLU A 1 129 ? -4.273 -3.231 15.570 1.00 98.06 129 GLU A O 1
ATOM 1025 N N . GLU A 1 130 ? -6.152 -4.308 16.162 1.00 98.50 130 GLU A N 1
ATOM 1026 C CA . GLU A 1 130 ? -5.898 -5.491 15.328 1.00 98.50 130 GLU A CA 1
ATOM 1027 C C . GLU A 1 130 ? -5.932 -5.157 13.839 1.00 98.50 130 GLU A C 1
ATOM 1029 O O . GLU A 1 130 ? -5.090 -5.638 13.078 1.00 98.50 130 GLU A O 1
ATOM 1034 N N . PHE A 1 131 ? -6.872 -4.309 13.412 1.00 98.50 131 PHE A N 1
ATOM 1035 C CA . PHE A 1 131 ? -6.928 -3.878 12.022 1.00 98.50 131 PHE A CA 1
ATOM 1036 C C . PHE A 1 131 ? -5.684 -3.061 11.646 1.00 98.50 131 PHE A C 1
ATOM 1038 O O . PHE A 1 131 ? -5.026 -3.394 10.663 1.00 98.50 131 PHE A O 1
ATOM 1045 N N . ALA A 1 132 ? -5.279 -2.082 12.462 1.00 98.50 132 ALA A N 1
ATOM 1046 C CA . ALA A 1 132 ? -4.038 -1.327 12.260 1.00 98.50 132 ALA A CA 1
ATOM 1047 C C . ALA A 1 132 ? -2.807 -2.243 12.198 1.00 98.50 132 ALA A C 1
ATOM 1049 O O . ALA A 1 132 ? -1.963 -2.101 11.311 1.00 98.50 132 ALA A O 1
ATOM 1050 N N . HIS A 1 133 ? -2.739 -3.235 13.088 1.00 98.50 133 HIS A N 1
ATOM 1051 C CA . HIS A 1 133 ? -1.677 -4.231 13.069 1.00 98.50 133 HIS A CA 1
ATOM 1052 C C . HIS A 1 133 ? -1.669 -5.047 11.772 1.00 98.50 133 HIS A C 1
ATOM 1054 O O . HIS A 1 133 ? -0.609 -5.269 11.185 1.00 98.50 133 HIS A O 1
ATOM 1060 N N . ASN A 1 134 ? -2.831 -5.459 11.267 1.00 98.56 134 ASN A N 1
ATOM 1061 C CA . ASN A 1 134 ? -2.920 -6.159 9.989 1.00 98.56 134 ASN A CA 1
ATOM 1062 C C . ASN A 1 134 ? -2.518 -5.273 8.805 1.00 98.56 134 ASN A C 1
ATOM 1064 O O . ASN A 1 134 ? -1.833 -5.765 7.909 1.00 98.56 134 ASN A O 1
ATOM 1068 N N . LEU A 1 135 ? -2.871 -3.983 8.813 1.00 98.50 135 LEU A N 1
ATOM 1069 C CA . LEU A 1 135 ? -2.428 -3.026 7.793 1.00 98.50 135 LEU A CA 1
ATOM 1070 C C . LEU A 1 135 ? -0.896 -2.885 7.774 1.00 98.50 135 LEU A C 1
ATOM 1072 O O . LEU A 1 135 ? -0.303 -2.823 6.698 1.00 98.50 135 LEU A O 1
ATOM 1076 N N . SER A 1 136 ? -0.235 -2.918 8.937 1.00 98.19 136 SER A N 1
ATOM 1077 C CA . SER A 1 136 ? 1.235 -2.834 9.029 1.00 98.19 136 SER A CA 1
ATOM 1078 C C . SER A 1 136 ? 1.981 -3.993 8.356 1.00 98.19 136 SER A C 1
ATOM 1080 O O . SER A 1 136 ? 3.152 -3.862 8.012 1.00 98.19 136 SER A O 1
ATOM 1082 N N . LYS A 1 137 ? 1.296 -5.118 8.114 1.00 97.38 137 LYS A N 1
ATOM 1083 C CA . LYS A 1 137 ? 1.820 -6.278 7.372 1.00 97.38 137 LYS A CA 1
ATOM 1084 C C . LYS A 1 137 ? 1.698 -6.127 5.852 1.00 97.38 137 LYS A C 1
ATOM 1086 O O . LYS A 1 137 ? 1.981 -7.082 5.131 1.00 97.38 137 LYS A O 1
ATOM 1091 N N . GLU A 1 138 ? 1.168 -5.006 5.372 1.00 97.56 138 GLU A N 1
ATOM 1092 C CA . GLU A 1 138 ? 1.044 -4.674 3.949 1.00 97.56 138 GLU A CA 1
ATOM 1093 C C . GLU A 1 138 ? 1.849 -3.419 3.605 1.00 97.56 138 GLU A C 1
ATOM 1095 O O . GLU A 1 138 ? 2.560 -3.405 2.607 1.00 97.56 138 GLU A O 1
ATOM 1100 N N . TRP A 1 139 ? 1.772 -2.394 4.457 1.00 98.06 139 TRP A N 1
ATOM 1101 C CA . TRP A 1 139 ? 2.426 -1.103 4.249 1.00 98.06 139 TRP A CA 1
ATOM 1102 C C . TRP A 1 139 ? 3.498 -0.870 5.303 1.00 98.06 139 TRP A C 1
ATOM 1104 O O . TRP A 1 139 ? 3.211 -0.711 6.494 1.00 98.06 139 TRP A O 1
ATOM 1114 N N . ALA A 1 140 ? 4.751 -0.870 4.858 1.00 95.75 140 ALA A N 1
ATOM 1115 C CA . ALA A 1 140 ? 5.907 -0.856 5.738 1.00 95.75 140 ALA A CA 1
ATOM 1116 C C . ALA A 1 140 ? 6.091 0.474 6.483 1.00 95.75 140 ALA A C 1
ATOM 1118 O O . ALA A 1 140 ? 6.750 0.497 7.526 1.00 95.75 140 ALA A O 1
ATOM 1119 N N . ALA A 1 141 ? 5.489 1.565 6.000 1.00 96.81 141 ALA A N 1
ATOM 1120 C CA . ALA A 1 141 ? 5.512 2.858 6.670 1.00 96.81 141 ALA A CA 1
ATOM 1121 C C . ALA A 1 141 ? 4.515 2.963 7.841 1.00 96.81 141 ALA A C 1
ATOM 1123 O O . ALA A 1 141 ? 4.515 3.973 8.551 1.00 96.81 141 ALA A O 1
ATOM 1124 N N . LEU A 1 142 ? 3.667 1.957 8.078 1.00 98.06 142 LEU A N 1
ATOM 1125 C CA . LEU A 1 142 ? 2.715 1.958 9.190 1.00 98.06 142 LEU A CA 1
ATOM 1126 C C . LEU A 1 142 ? 3.326 1.361 10.472 1.00 98.06 142 LEU A C 1
ATOM 1128 O O . LEU A 1 142 ? 4.134 0.431 10.399 1.00 98.06 142 LEU A O 1
ATOM 1132 N N . PRO A 1 143 ? 2.940 1.852 11.664 1.00 98.00 143 PRO A N 1
ATOM 1133 C CA . PRO A 1 143 ? 3.338 1.237 12.926 1.00 98.00 143 PRO A CA 1
ATOM 1134 C C . PRO A 1 143 ? 2.620 -0.101 13.148 1.00 98.00 143 PRO A C 1
ATOM 1136 O O . PRO A 1 143 ? 1.480 -0.283 12.724 1.00 98.00 143 PRO A O 1
ATOM 1139 N N . LYS A 1 144 ? 3.258 -1.020 13.882 1.00 96.94 144 LYS A N 1
ATOM 1140 C CA . LYS A 1 144 ? 2.696 -2.331 14.249 1.00 96.94 144 LYS A CA 1
ATOM 1141 C C . LYS A 1 144 ? 1.406 -2.243 15.047 1.00 96.94 144 LYS A C 1
ATOM 1143 O O . LYS A 1 144 ? 0.621 -3.176 14.968 1.00 96.94 144 LYS A O 1
ATOM 1148 N N . ALA A 1 145 ? 1.231 -1.212 15.869 1.00 96.88 145 ALA A N 1
ATOM 1149 C CA . ALA A 1 145 ? 0.117 -1.014 16.806 1.00 96.88 145 ALA A CA 1
ATOM 1150 C C . ALA A 1 145 ? -0.054 -2.076 17.920 1.00 96.88 145 ALA A C 1
ATOM 1152 O O . ALA A 1 145 ? -0.543 -1.740 18.994 1.00 96.88 145 ALA A O 1
ATOM 1153 N N . ILE A 1 146 ? 0.388 -3.320 17.716 1.00 96.88 146 ILE A N 1
ATOM 1154 C CA . ILE A 1 146 ? 0.343 -4.437 18.670 1.00 96.88 146 ILE A CA 1
ATOM 1155 C C . ILE A 1 146 ? 1.718 -5.117 18.741 1.00 96.88 146 ILE A C 1
ATOM 1157 O O . ILE A 1 146 ? 2.435 -5.202 17.740 1.00 96.88 146 ILE A O 1
ATOM 1161 N N . GLY A 1 147 ? 2.055 -5.647 19.920 1.00 94.00 147 GLY A N 1
ATOM 1162 C CA . GLY A 1 147 ? 3.273 -6.418 20.178 1.00 94.00 147 GLY A CA 1
ATOM 1163 C C . GLY A 1 147 ? 4.441 -5.557 20.651 1.00 94.00 147 GLY A C 1
ATOM 1164 O O . GLY A 1 147 ? 4.274 -4.379 20.967 1.00 94.00 147 GLY A O 1
ATOM 1165 N N . ASP A 1 148 ? 5.632 -6.151 20.701 1.00 93.50 148 ASP A N 1
ATOM 1166 C CA . ASP A 1 148 ? 6.842 -5.463 21.155 1.00 93.50 148 ASP A CA 1
ATOM 1167 C C . ASP A 1 148 ? 7.171 -4.276 20.252 1.00 93.50 148 ASP A C 1
ATOM 1169 O O . ASP A 1 148 ? 7.136 -4.392 19.025 1.00 93.50 148 ASP A O 1
ATOM 1173 N N . ASN A 1 149 ? 7.540 -3.140 20.845 1.00 94.44 149 ASN A N 1
ATOM 1174 C CA . ASN A 1 149 ? 7.834 -1.893 20.131 1.00 94.44 149 ASN A CA 1
ATOM 1175 C C . ASN A 1 149 ? 6.729 -1.518 19.115 1.00 94.44 149 ASN A C 1
ATOM 1177 O O . ASN A 1 149 ? 7.007 -1.400 17.917 1.00 94.44 149 ASN A O 1
ATOM 1181 N N . PRO A 1 150 ? 5.471 -1.322 19.556 1.00 95.81 150 PRO A N 1
ATOM 1182 C CA . PRO A 1 150 ? 4.309 -1.208 18.666 1.00 95.81 150 PRO A CA 1
ATOM 1183 C C . PRO A 1 150 ? 4.350 0.038 17.769 1.00 95.81 150 PRO A C 1
ATOM 1185 O O . PRO A 1 150 ? 3.659 0.098 16.755 1.00 95.81 150 PRO A O 1
ATOM 1188 N N . GLN A 1 151 ? 5.178 1.025 18.120 1.00 96.69 151 GLN A N 1
ATOM 1189 C CA . GLN A 1 151 ? 5.381 2.248 17.348 1.00 96.69 151 GLN A CA 1
ATOM 1190 C C . GLN A 1 151 ? 6.330 2.061 16.147 1.00 96.69 151 GLN A C 1
ATOM 1192 O O . GLN A 1 151 ? 6.420 2.940 15.293 1.00 96.69 151 GLN A O 1
ATOM 1197 N N . GLN A 1 152 ? 7.044 0.936 16.066 1.00 96.75 152 GLN A N 1
ATOM 1198 C CA . GLN A 1 152 ? 7.908 0.605 14.932 1.00 96.75 152 GLN A CA 1
ATOM 1199 C C . GLN A 1 152 ? 7.122 -0.053 13.794 1.00 96.75 152 GLN A C 1
ATOM 1201 O O . GLN A 1 152 ? 6.035 -0.584 14.016 1.00 96.75 152 GLN A O 1
ATOM 1206 N N . SER A 1 153 ? 7.710 -0.074 12.594 1.00 96.50 153 SER A N 1
ATOM 1207 C CA . SER A 1 153 ? 7.193 -0.854 11.464 1.00 96.50 153 SER A CA 1
ATOM 1208 C C . SER A 1 153 ? 7.134 -2.342 11.804 1.00 96.50 153 SER A C 1
ATOM 1210 O O . SER A 1 153 ? 7.941 -2.838 12.601 1.00 96.50 153 SER A O 1
ATOM 1212 N N . TYR A 1 154 ? 6.221 -3.072 11.160 1.00 96.31 154 TYR A N 1
ATOM 1213 C CA . TYR A 1 154 ? 6.222 -4.537 11.193 1.00 96.31 154 TYR A CA 1
ATOM 1214 C C . TYR A 1 154 ? 7.561 -5.113 10.717 1.00 96.31 154 TYR A C 1
ATOM 1216 O O . TYR A 1 154 ? 8.016 -6.134 11.228 1.00 96.31 154 TYR A O 1
ATOM 1224 N N . TYR A 1 155 ? 8.228 -4.401 9.808 1.00 94.56 155 TYR A N 1
ATOM 1225 C CA . TYR A 1 155 ? 9.467 -4.819 9.163 1.00 94.56 155 TYR A CA 1
ATOM 1226 C C . TYR A 1 155 ? 10.729 -4.192 9.772 1.00 94.56 155 TYR A C 1
ATOM 1228 O O . TYR A 1 155 ? 11.806 -4.354 9.222 1.00 94.56 155 TYR A O 1
ATOM 1236 N N . ALA A 1 156 ? 10.648 -3.527 10.931 1.00 91.56 156 ALA A N 1
ATOM 1237 C CA . ALA A 1 156 ? 11.766 -2.753 11.496 1.00 91.56 156 ALA A CA 1
ATOM 1238 C C . ALA A 1 156 ? 13.079 -3.534 11.747 1.00 91.56 156 ALA A C 1
ATOM 1240 O O . ALA A 1 156 ? 14.120 -2.921 11.972 1.00 91.56 156 ALA A O 1
ATOM 1241 N N . GLY A 1 157 ? 13.044 -4.870 11.726 1.00 88.81 157 GLY A N 1
ATOM 1242 C CA . GLY A 1 157 ? 14.230 -5.721 11.854 1.00 88.81 157 GLY A CA 1
ATOM 1243 C C . GLY A 1 157 ? 15.090 -5.835 10.588 1.00 88.81 157 GLY A C 1
ATOM 1244 O O . GLY A 1 157 ? 16.187 -6.377 10.675 1.00 88.81 157 GLY A O 1
ATOM 1245 N N . ASP A 1 158 ? 14.629 -5.349 9.432 1.00 87.50 158 ASP A N 1
A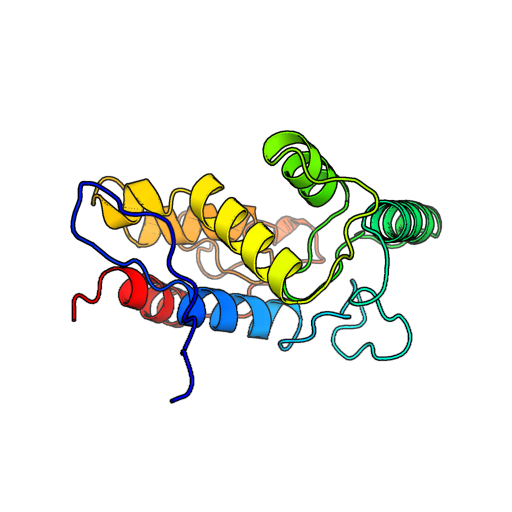TOM 1246 C CA . ASP A 1 158 ? 15.357 -5.460 8.158 1.00 87.50 158 ASP A CA 1
ATOM 1247 C C . ASP A 1 158 ? 16.358 -4.322 7.891 1.00 87.50 158 ASP A C 1
ATOM 1249 O O . ASP A 1 158 ? 17.106 -4.369 6.915 1.00 87.50 158 ASP A O 1
ATOM 1253 N N . GLY A 1 159 ? 16.388 -3.302 8.756 1.00 86.44 159 GLY A N 1
ATOM 1254 C CA . GLY A 1 159 ? 17.263 -2.134 8.623 1.00 86.44 159 GLY A CA 1
ATOM 1255 C C . GLY A 1 159 ? 16.889 -1.171 7.488 1.00 86.44 159 GLY A C 1
ATOM 1256 O O . GLY A 1 159 ? 17.607 -0.198 7.268 1.00 86.44 159 GLY A O 1
ATOM 1257 N N . LEU A 1 160 ? 15.783 -1.419 6.784 1.00 88.31 160 LEU A N 1
ATOM 1258 C CA . LEU A 1 160 ? 15.293 -0.627 5.658 1.00 88.31 160 LEU A CA 1
ATOM 1259 C C . LEU A 1 160 ? 13.979 0.093 5.991 1.00 88.31 160 LEU A C 1
ATOM 1261 O O . LEU A 1 160 ? 13.767 1.238 5.583 1.00 88.31 160 LEU A O 1
ATOM 1265 N N . ASN A 1 161 ? 13.085 -0.581 6.710 1.00 91.56 161 ASN A N 1
ATOM 1266 C CA . ASN A 1 161 ? 11.712 -0.146 6.911 1.00 91.56 161 ASN A CA 1
ATOM 1267 C C . ASN A 1 161 ? 11.487 0.525 8.268 1.00 91.56 161 ASN A C 1
ATOM 1269 O O . ASN A 1 161 ? 11.848 0.016 9.330 1.00 91.56 161 ASN A O 1
ATOM 1273 N N . HIS A 1 162 ? 10.798 1.667 8.241 1.00 93.81 162 HIS A N 1
ATOM 1274 C CA . HIS A 1 162 ? 10.498 2.462 9.427 1.00 93.81 162 HIS A CA 1
ATOM 1275 C C . HIS A 1 162 ? 9.064 2.977 9.384 1.00 93.81 162 HIS A C 1
ATOM 1277 O O . HIS A 1 162 ? 8.597 3.439 8.342 1.00 93.81 162 HIS A O 1
ATOM 1283 N N . ALA A 1 163 ? 8.389 2.953 10.536 1.00 94.06 163 ALA A N 1
ATOM 1284 C CA . ALA A 1 163 ? 7.087 3.585 10.662 1.00 94.06 163 ALA A CA 1
ATOM 1285 C C . ALA A 1 163 ? 7.234 5.106 10.525 1.00 94.06 163 ALA A C 1
ATOM 1287 O O . ALA A 1 163 ? 8.128 5.711 11.118 1.00 94.06 163 ALA A O 1
ATOM 1288 N N . ARG A 1 164 ? 6.341 5.711 9.745 1.00 95.56 164 ARG A N 1
ATOM 1289 C CA . ARG A 1 164 ? 6.282 7.152 9.462 1.00 95.56 164 ARG A CA 1
ATOM 1290 C C . ARG A 1 164 ? 5.016 7.809 10.016 1.00 95.56 164 ARG A C 1
ATOM 1292 O O . ARG A 1 164 ? 4.855 9.014 9.865 1.00 95.56 164 ARG A O 1
ATOM 1299 N N . LEU A 1 165 ? 4.145 7.023 10.650 1.00 94.19 165 LEU A N 1
ATOM 1300 C CA . LEU A 1 165 ? 2.983 7.483 11.410 1.00 94.19 165 LEU A CA 1
ATOM 1301 C C . LEU A 1 165 ? 3.097 7.048 12.869 1.00 94.19 165 LEU A C 1
ATOM 1303 O O . LEU A 1 165 ? 3.566 5.948 13.178 1.00 94.19 165 LEU A O 1
ATOM 1307 N N . SER A 1 166 ? 2.582 7.882 13.764 1.00 96.75 166 SER A N 1
ATOM 1308 C CA . SER A 1 166 ? 2.211 7.478 15.115 1.00 96.75 166 SER A CA 1
ATOM 1309 C C . SER A 1 166 ? 1.017 6.517 15.091 1.00 96.75 166 SER A C 1
ATOM 1311 O O . SER A 1 166 ? 0.212 6.504 14.156 1.00 96.75 166 SER A O 1
ATOM 1313 N N . ILE A 1 167 ? 0.867 5.723 16.153 1.00 97.31 167 ILE A N 1
ATOM 1314 C CA . ILE A 1 167 ? -0.313 4.859 16.325 1.00 97.31 167 ILE A CA 1
ATOM 1315 C C . ILE A 1 167 ? -1.614 5.690 16.327 1.00 97.31 167 ILE A C 1
ATOM 1317 O O . ILE A 1 167 ? -2.614 5.289 15.735 1.00 97.31 167 ILE A O 1
ATOM 1321 N N . ASN A 1 168 ? -1.597 6.883 16.926 1.00 97.38 168 ASN A N 1
ATOM 1322 C CA . ASN A 1 168 ? -2.780 7.743 17.001 1.00 97.38 168 ASN A CA 1
ATOM 1323 C C . ASN A 1 168 ? -3.203 8.301 15.634 1.00 97.38 168 ASN A C 1
ATOM 1325 O O . ASN A 1 168 ? -4.402 8.425 15.376 1.00 97.38 168 ASN A O 1
ATOM 1329 N N . GLU A 1 169 ? -2.253 8.619 14.751 1.00 97.12 169 GLU A N 1
ATOM 1330 C CA . GLU A 1 169 ? -2.560 9.079 13.390 1.00 97.12 169 GLU A CA 1
ATOM 1331 C C . GLU A 1 169 ? -3.251 7.982 12.578 1.00 97.12 169 GLU A C 1
ATOM 1333 O O . GLU A 1 169 ? -4.296 8.232 11.972 1.00 97.12 169 GLU A O 1
ATOM 1338 N N . ILE A 1 170 ? -2.731 6.748 12.617 1.00 97.50 170 ILE A N 1
ATOM 1339 C CA . ILE A 1 170 ? -3.370 5.637 11.901 1.00 97.50 170 ILE A CA 1
ATOM 1340 C C . ILE A 1 170 ? -4.729 5.275 12.514 1.00 97.50 170 ILE A C 1
ATOM 1342 O O . ILE A 1 170 ? -5.675 5.023 11.773 1.00 97.50 170 ILE A O 1
ATOM 1346 N N . PHE A 1 171 ? -4.882 5.329 13.841 1.00 97.38 171 PHE A N 1
ATOM 1347 C CA . PHE A 1 171 ? -6.175 5.108 14.501 1.00 97.38 171 PHE A CA 1
ATOM 1348 C C . PHE A 1 171 ? -7.216 6.147 14.099 1.00 97.38 171 PHE A C 1
ATOM 1350 O O . PHE A 1 171 ? -8.321 5.774 13.715 1.00 97.38 171 PHE A O 1
ATOM 1357 N N . SER A 1 172 ? -6.845 7.428 14.110 1.00 95.38 172 SER A N 1
ATOM 1358 C CA . SER A 1 172 ? -7.734 8.519 13.697 1.00 95.38 172 SER A CA 1
ATOM 1359 C C . SER A 1 172 ? -8.220 8.332 12.260 1.00 95.38 172 SER A C 1
ATOM 1361 O O . SER A 1 172 ? -9.382 8.596 11.955 1.00 95.38 172 SER A O 1
ATOM 1363 N N . SER A 1 173 ? -7.334 7.843 11.391 1.00 94.56 173 SER A N 1
ATOM 1364 C CA . SER A 1 173 ? -7.643 7.546 9.998 1.00 94.56 173 SER A CA 1
ATOM 1365 C C . SER A 1 173 ? -8.558 6.325 9.850 1.00 94.56 173 SER A C 1
ATOM 1367 O O . SER A 1 173 ? -9.568 6.393 9.154 1.00 94.56 173 SER A O 1
ATOM 1369 N N . ILE A 1 174 ? -8.287 5.230 10.565 1.00 95.50 174 ILE A N 1
ATOM 1370 C CA . ILE A 1 174 ? -9.141 4.031 10.582 1.00 95.50 174 ILE A CA 1
ATOM 1371 C C . ILE A 1 174 ? -10.549 4.346 11.107 1.00 95.50 174 ILE A C 1
ATOM 1373 O O . ILE A 1 174 ? -11.533 3.867 10.546 1.00 95.50 174 ILE A O 1
ATOM 1377 N N . ASP A 1 175 ? -10.668 5.180 12.142 1.00 92.44 175 ASP A N 1
ATOM 1378 C CA . ASP A 1 175 ? -11.957 5.522 12.754 1.00 92.44 175 ASP A CA 1
ATOM 1379 C C . ASP A 1 175 ? -12.901 6.258 11.793 1.00 92.44 175 ASP A C 1
ATOM 1381 O O . ASP A 1 175 ? -14.120 6.218 11.977 1.00 92.44 175 ASP A O 1
ATOM 1385 N N . THR A 1 176 ? -12.375 6.877 10.727 1.00 90.00 176 THR A N 1
ATOM 1386 C CA . THR A 1 176 ? -13.202 7.468 9.660 1.00 90.00 176 THR A CA 1
ATOM 1387 C C . THR A 1 176 ? -14.086 6.434 8.964 1.00 90.00 176 THR A C 1
ATOM 1389 O O . THR A 1 176 ? -15.216 6.750 8.606 1.00 90.00 176 THR A O 1
ATOM 1392 N N . LEU A 1 177 ? -13.638 5.179 8.864 1.00 89.12 177 LEU A N 1
ATOM 1393 C CA . LEU A 1 177 ? -14.338 4.111 8.147 1.00 89.12 177 LEU A CA 1
ATOM 1394 C C . LEU A 1 177 ? -15.674 3.719 8.794 1.00 89.12 177 LEU A C 1
ATOM 1396 O O . LEU A 1 177 ? -16.563 3.191 8.127 1.00 89.12 177 LEU A O 1
ATOM 1400 N N . ARG A 1 178 ? -15.809 3.927 10.109 1.00 85.56 178 ARG A N 1
ATOM 1401 C CA . ARG A 1 178 ? -17.039 3.631 10.856 1.00 85.56 178 ARG A CA 1
ATOM 1402 C C . ARG A 1 178 ? -17.908 4.864 11.085 1.00 85.56 178 ARG A C 1
ATOM 1404 O O . ARG A 1 178 ? -18.994 4.692 11.640 1.00 85.56 178 ARG A O 1
ATOM 1411 N N . LYS A 1 179 ? -17.483 6.060 10.660 1.00 73.25 179 LYS A N 1
ATOM 1412 C CA . LYS A 1 179 ? -18.348 7.243 10.693 1.00 73.25 179 LYS A CA 1
ATOM 1413 C C . LYS A 1 179 ? -19.526 6.985 9.753 1.00 73.25 179 LYS A C 1
ATOM 1415 O O . LYS A 1 179 ? -19.344 6.690 8.577 1.00 73.25 179 LYS A O 1
ATOM 1420 N N . ILE A 1 180 ? -20.718 6.968 10.332 1.00 53.88 180 ILE A N 1
ATOM 1421 C CA . ILE A 1 180 ? -21.983 6.885 9.609 1.00 53.88 180 ILE A CA 1
ATOM 1422 C C . ILE A 1 180 ? -22.400 8.337 9.386 1.00 53.88 180 ILE A C 1
ATOM 1424 O O . ILE A 1 180 ? -22.429 9.087 10.364 1.00 53.88 180 ILE A O 1
ATOM 1428 N N . ASP A 1 181 ? -22.660 8.715 8.136 1.00 50.91 181 ASP A N 1
ATOM 1429 C CA . ASP A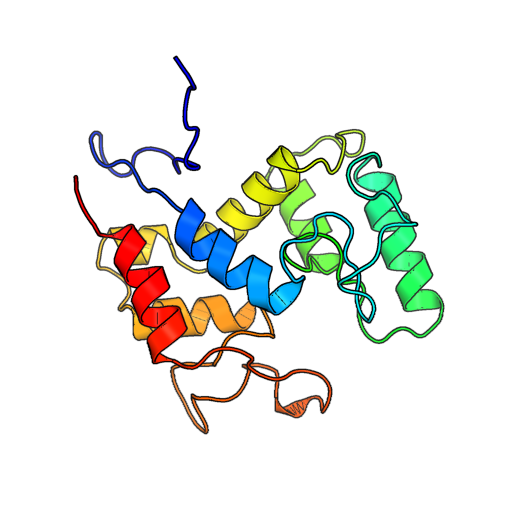 1 181 ? -23.459 9.911 7.841 1.00 50.91 181 ASP A CA 1
ATOM 1430 C C . ASP A 1 181 ? -24.932 9.637 8.177 1.00 50.91 181 ASP A C 1
ATOM 1432 O O . ASP A 1 181 ? -25.437 8.566 7.756 1.00 50.91 181 ASP A O 1
#

Secondary structure (DSSP, 8-state):
-------EEEEETTTEEEE-HHHHHHHHHHHHTT-TT-BTTBTT--SS-GGGSBHHHHHHHHHHHHHTT-S---BTTTTB-HHHHHHHHHHTT--TTSB--HHHHHHHHHHHHHHTTHHHHHTTSS-HHHHHHHHHTT-TTSB--SSSSTTSBTTGGGSS----S-HHHHHHHHHGGG---

pLDDT: mean 91.25, std 14.92, range [29.2, 98.88]

Sequence (181 aa):
MVIVFSFILIKVNDNKNIYTADLLATIAKVESNDNYNAYFGNASNSQILFTSMPIKDVLAWQDDFVAKGNASSAVGRYQFVDSTLRGLVTQLKIDQNAIFDKPLQDKLAVALLERRGLREYIDTKLSREEFAHNLSKEWAALPKAIGDNPQQSYYAGDGLNHARLSINEIFSSIDTLRKID

Radius of gyration: 16.27 Å; chains: 1; bounding box: 48×31×42 Å